Protein AF-A0A7T7MA42-F1 (afdb_monomer_lite)

pLDDT: mean 89.53, std 9.2, range [53.53, 98.19]

Structure (mmCIF, N/CA/C/O backbone):
data_AF-A0A7T7MA42-F1
#
_entry.id   AF-A0A7T7MA42-F1
#
loop_
_atom_site.group_PDB
_atom_site.id
_atom_site.type_symbol
_atom_site.label_atom_id
_atom_site.label_alt_id
_atom_site.label_comp_id
_atom_site.label_asym_id
_atom_site.label_entity_id
_atom_site.label_seq_id
_atom_site.pdbx_PDB_ins_code
_atom_site.Cartn_x
_atom_site.Cartn_y
_atom_site.Cartn_z
_atom_site.occupancy
_atom_site.B_iso_or_equiv
_atom_site.auth_seq_id
_atom_site.auth_comp_id
_atom_site.auth_asym_id
_atom_site.auth_atom_id
_atom_site.pdbx_PDB_model_num
ATOM 1 N N . MET A 1 1 ? -14.069 -9.048 -12.497 1.00 63.59 1 MET A N 1
ATOM 2 C CA . MET A 1 1 ? -14.170 -8.011 -11.447 1.00 63.59 1 MET A CA 1
ATOM 3 C C . MET A 1 1 ? -12.775 -7.766 -10.905 1.00 63.59 1 MET A C 1
ATOM 5 O O . MET A 1 1 ? -12.020 -8.727 -10.948 1.00 63.59 1 MET A O 1
ATOM 9 N N . PRO A 1 2 ? -12.400 -6.543 -10.500 1.00 81.12 2 PRO A N 1
ATOM 10 C CA . PRO A 1 2 ? -11.131 -6.284 -9.816 1.00 81.12 2 PRO A CA 1
ATOM 11 C C . PRO A 1 2 ? -11.114 -6.926 -8.419 1.00 81.12 2 PRO A C 1
ATOM 13 O O . PRO A 1 2 ? -12.171 -7.187 -7.841 1.00 81.12 2 PRO A O 1
ATOM 16 N N . ARG A 1 3 ? -9.915 -7.159 -7.882 1.00 91.56 3 ARG A N 1
ATOM 17 C CA . ARG A 1 3 ? -9.710 -7.470 -6.467 1.00 91.56 3 ARG A CA 1
ATOM 18 C C . ARG A 1 3 ? -9.988 -6.221 -5.649 1.00 91.56 3 ARG A C 1
ATOM 20 O O . ARG A 1 3 ? -9.559 -5.134 -6.031 1.00 91.56 3 ARG A O 1
ATOM 27 N N . VAL A 1 4 ? -10.668 -6.395 -4.523 1.00 94.19 4 VAL A N 1
ATOM 28 C CA . VAL A 1 4 ? -10.878 -5.329 -3.543 1.00 94.19 4 VAL A CA 1
ATOM 29 C C . VAL A 1 4 ? -9.982 -5.614 -2.350 1.00 94.19 4 VAL A C 1
ATOM 31 O O . VAL A 1 4 ? -10.173 -6.614 -1.656 1.00 94.19 4 VAL A O 1
ATOM 34 N N . ILE A 1 5 ? -9.010 -4.737 -2.125 1.00 96.81 5 ILE A N 1
ATOM 35 C CA . ILE A 1 5 ? -8.113 -4.781 -0.979 1.00 96.81 5 ILE A CA 1
ATOM 36 C C . ILE A 1 5 ? -8.505 -3.612 -0.089 1.00 96.81 5 ILE A C 1
ATOM 38 O O . ILE A 1 5 ? -8.402 -2.461 -0.493 1.00 96.81 5 ILE A O 1
ATOM 42 N N . THR A 1 6 ? -8.989 -3.887 1.116 1.00 97.38 6 THR A N 1
ATOM 43 C CA . THR A 1 6 ? -9.445 -2.831 2.023 1.00 97.38 6 THR A CA 1
ATOM 44 C C . THR A 1 6 ? -8.378 -2.532 3.059 1.00 97.38 6 THR A C 1
ATOM 46 O O . THR A 1 6 ? -8.046 -3.400 3.862 1.00 97.38 6 THR A O 1
ATOM 49 N N . ILE A 1 7 ? -7.856 -1.309 3.061 1.00 98.06 7 ILE A N 1
ATOM 50 C CA . ILE A 1 7 ? -7.061 -0.792 4.174 1.00 98.06 7 ILE A CA 1
ATOM 51 C C . ILE A 1 7 ? -8.014 -0.481 5.322 1.00 98.06 7 ILE A C 1
ATOM 53 O O . ILE A 1 7 ? -8.998 0.230 5.127 1.00 98.06 7 ILE A O 1
ATOM 57 N N . VAL A 1 8 ? -7.708 -0.999 6.507 1.00 97.81 8 VAL A N 1
ATOM 58 C CA . VAL A 1 8 ? -8.353 -0.630 7.766 1.00 97.81 8 VAL A CA 1
ATOM 59 C C . VAL A 1 8 ? -7.293 0.003 8.656 1.00 97.81 8 VAL A C 1
ATOM 61 O O . VAL A 1 8 ? -6.288 -0.639 8.969 1.00 97.81 8 VAL A O 1
ATOM 64 N N . SER A 1 9 ? -7.489 1.259 9.044 1.00 97.44 9 SER A N 1
ATOM 65 C CA . SER A 1 9 ? -6.483 2.046 9.764 1.00 97.44 9 SER A CA 1
ATOM 66 C C . SER A 1 9 ? -7.110 3.017 10.771 1.00 97.44 9 SER A C 1
ATOM 68 O O . SER A 1 9 ? -8.288 3.361 10.652 1.00 97.44 9 SER A O 1
ATOM 70 N N . PRO A 1 10 ? -6.341 3.479 11.773 1.00 96.25 10 PRO A N 1
ATOM 71 C CA . PRO A 1 10 ? -6.773 4.553 12.670 1.00 96.25 10 PRO A CA 1
ATOM 72 C C . PRO A 1 10 ? -6.771 5.941 12.008 1.00 96.25 10 PRO A C 1
ATOM 74 O O . PRO A 1 10 ? -7.365 6.864 12.553 1.00 96.25 10 PRO A O 1
ATOM 77 N N . ASP A 1 11 ? -6.099 6.101 10.864 1.00 94.00 11 ASP A N 1
ATOM 78 C CA . ASP A 1 11 ? -5.946 7.384 10.168 1.00 94.00 11 ASP A CA 1
ATOM 79 C C . ASP A 1 11 ? -6.051 7.220 8.645 1.00 94.00 11 ASP A C 1
ATOM 81 O O . ASP A 1 11 ? -5.942 6.107 8.121 1.00 94.00 11 ASP A O 1
ATOM 85 N N . VAL A 1 12 ? -6.284 8.324 7.937 1.00 93.12 12 VAL A N 1
ATOM 86 C CA . VAL A 1 12 ? -6.445 8.373 6.484 1.00 93.12 12 VAL A CA 1
ATOM 87 C C . VAL A 1 12 ? -5.107 8.106 5.789 1.00 93.12 12 VAL A C 1
ATOM 89 O O . VAL A 1 12 ? -4.156 8.862 5.988 1.00 93.12 12 VAL A O 1
ATOM 92 N N . PRO A 1 13 ? -5.020 7.082 4.919 1.00 93.19 13 PRO A N 1
ATOM 93 C CA . PRO A 1 13 ? -3.837 6.875 4.100 1.00 93.19 13 PRO A CA 1
ATOM 94 C C . PRO A 1 13 ? -3.559 8.061 3.177 1.00 93.19 13 PRO A C 1
ATOM 96 O O . PRO A 1 13 ? -4.392 8.429 2.347 1.00 93.19 13 PRO A O 1
ATOM 99 N N . GLU A 1 14 ? -2.374 8.653 3.306 1.00 91.69 14 GLU A N 1
ATOM 100 C CA . GLU A 1 14 ? -1.968 9.781 2.473 1.00 91.69 14 GLU A CA 1
ATOM 101 C C . GLU A 1 14 ? -1.596 9.323 1.060 1.00 91.69 14 GLU A C 1
ATOM 103 O O . GLU A 1 14 ? -0.913 8.313 0.875 1.00 91.69 14 GLU A O 1
ATOM 108 N N . VAL A 1 15 ? -1.942 10.130 0.051 1.00 90.88 15 VAL A N 1
ATOM 109 C CA . VAL A 1 15 ? -1.574 9.878 -1.355 1.00 90.88 15 VAL A CA 1
ATOM 110 C C . VAL A 1 15 ? -0.065 9.652 -1.503 1.00 90.88 15 VAL A C 1
ATOM 112 O O . VAL A 1 15 ? 0.357 8.723 -2.186 1.00 90.88 15 VAL A O 1
ATOM 115 N N . ASN A 1 16 ? 0.758 10.435 -0.799 1.00 90.56 16 ASN A N 1
ATOM 116 C CA . ASN A 1 16 ? 2.218 10.320 -0.848 1.00 90.56 16 ASN A CA 1
ATOM 117 C C . ASN A 1 16 ? 2.739 8.941 -0.417 1.00 90.56 16 ASN A C 1
ATOM 119 O O . ASN A 1 16 ? 3.782 8.517 -0.913 1.00 90.56 16 ASN A O 1
ATOM 123 N N . MET A 1 17 ? 2.027 8.222 0.458 1.00 94.25 17 MET A N 1
ATOM 124 C CA . MET A 1 17 ? 2.413 6.862 0.845 1.00 94.25 17 MET A CA 1
ATOM 125 C C . MET A 1 17 ? 2.231 5.890 -0.321 1.00 94.25 17 MET A C 1
ATOM 127 O O . MET A 1 17 ? 3.120 5.081 -0.583 1.00 94.25 17 MET A O 1
ATOM 131 N N . PHE A 1 18 ? 1.135 6.008 -1.077 1.00 94.44 18 PHE A N 1
ATOM 132 C CA . PHE A 1 18 ? 0.932 5.223 -2.297 1.00 94.44 18 PHE A CA 1
ATOM 133 C C . PHE A 1 18 ? 1.971 5.562 -3.366 1.00 94.44 18 PHE A C 1
ATOM 135 O O . PHE A 1 18 ? 2.503 4.662 -4.010 1.00 94.44 18 PHE A O 1
ATOM 142 N N . LEU A 1 19 ? 2.310 6.842 -3.535 1.00 92.44 19 LEU A N 1
ATOM 143 C CA . LEU A 1 19 ? 3.328 7.252 -4.504 1.00 92.44 19 LEU A CA 1
ATOM 144 C C . LEU A 1 19 ? 4.710 6.709 -4.134 1.00 92.44 19 LEU A C 1
ATOM 146 O O . LEU A 1 19 ? 5.351 6.080 -4.971 1.00 92.44 19 LEU A O 1
ATOM 150 N N . GLY A 1 20 ? 5.147 6.888 -2.885 1.00 91.50 20 GLY A N 1
ATOM 151 C CA . GLY A 1 20 ? 6.451 6.408 -2.422 1.00 91.50 20 GLY A CA 1
ATOM 152 C C . GLY A 1 20 ? 6.593 4.889 -2.531 1.00 91.50 20 GLY A C 1
ATOM 153 O O . GLY A 1 20 ? 7.581 4.395 -3.067 1.00 91.50 20 GLY A O 1
ATOM 154 N N . THR A 1 21 ? 5.571 4.141 -2.106 1.00 94.19 21 THR A N 1
ATOM 155 C CA . THR A 1 21 ? 5.555 2.669 -2.208 1.00 94.19 21 THR A CA 1
ATOM 156 C C . THR A 1 21 ? 5.501 2.158 -3.648 1.00 94.19 21 THR A C 1
ATOM 158 O O . THR A 1 21 ? 6.025 1.073 -3.924 1.00 94.19 21 THR A O 1
ATOM 161 N N . THR A 1 22 ? 4.905 2.932 -4.561 1.00 93.75 22 THR A N 1
ATOM 162 C CA . THR A 1 22 ? 4.862 2.619 -5.996 1.00 93.75 22 THR A CA 1
ATOM 163 C C . THR A 1 22 ? 6.199 2.895 -6.669 1.00 93.75 22 THR A C 1
ATOM 165 O O . THR A 1 22 ? 6.693 2.015 -7.368 1.00 93.75 22 THR A O 1
ATOM 168 N N . ILE A 1 23 ? 6.818 4.058 -6.425 1.00 91.19 23 ILE A N 1
ATOM 169 C CA . ILE A 1 23 ? 8.096 4.462 -7.044 1.00 91.19 23 ILE A CA 1
ATOM 170 C C . ILE A 1 23 ? 9.181 3.404 -6.829 1.00 91.19 23 ILE A C 1
ATOM 172 O O . ILE A 1 23 ? 9.925 3.101 -7.757 1.00 91.19 23 ILE A O 1
ATOM 176 N N . VAL A 1 24 ? 9.233 2.798 -5.639 1.00 90.50 24 VAL A N 1
ATOM 177 C CA . VAL A 1 24 ? 10.231 1.768 -5.308 1.00 90.50 24 VAL A CA 1
ATOM 178 C C . VAL A 1 24 ? 10.057 0.479 -6.129 1.00 90.50 24 VAL A C 1
ATOM 180 O O . VAL A 1 24 ? 10.998 -0.295 -6.247 1.00 90.50 24 VAL A O 1
ATOM 183 N N . ARG A 1 25 ? 8.884 0.232 -6.729 1.00 88.94 25 ARG A N 1
ATOM 184 C CA . ARG A 1 25 ? 8.581 -1.009 -7.473 1.00 88.94 25 ARG A CA 1
ATOM 185 C C . ARG A 1 25 ? 8.356 -0.821 -8.971 1.00 88.94 25 ARG A C 1
ATOM 187 O O . ARG A 1 25 ? 8.680 -1.710 -9.756 1.00 88.94 25 ARG A O 1
ATOM 194 N N . THR A 1 26 ? 7.765 0.306 -9.346 1.00 87.25 26 THR A N 1
ATOM 195 C CA . THR A 1 26 ? 7.483 0.714 -10.722 1.00 87.25 26 THR A CA 1
ATOM 196 C C . THR A 1 26 ? 7.833 2.196 -10.816 1.00 87.25 26 THR A C 1
ATOM 198 O O . THR A 1 26 ? 7.007 3.036 -10.468 1.00 87.25 26 THR A O 1
ATOM 201 N N . PRO A 1 27 ? 9.053 2.552 -11.252 1.00 80.25 27 PRO A N 1
ATOM 202 C CA . PRO A 1 27 ? 9.496 3.945 -11.280 1.00 80.25 27 PRO A CA 1
ATOM 203 C C . PRO A 1 27 ? 8.782 4.787 -12.349 1.00 80.25 27 PRO A C 1
ATOM 205 O O . PRO A 1 27 ? 8.802 6.014 -12.274 1.00 80.25 27 PRO A O 1
ATOM 208 N N . LYS A 1 28 ? 8.141 4.156 -13.344 1.00 84.69 28 LYS A N 1
ATOM 209 C CA . LYS A 1 28 ? 7.444 4.840 -14.441 1.00 84.69 28 LYS A CA 1
ATOM 210 C C . LYS A 1 28 ? 5.940 4.594 -14.385 1.00 84.69 28 LYS A C 1
ATOM 212 O O . LYS A 1 28 ? 5.434 3.572 -14.837 1.00 84.69 28 LYS A O 1
ATOM 217 N N . PHE A 1 29 ? 5.215 5.564 -13.849 1.00 89.75 29 PHE A N 1
ATOM 218 C CA . PHE A 1 29 ? 3.759 5.558 -13.824 1.00 89.75 29 PHE A CA 1
ATOM 219 C C . PHE A 1 29 ? 3.223 6.985 -13.895 1.00 89.75 29 PHE A C 1
ATOM 221 O O . PHE A 1 29 ? 3.914 7.953 -13.574 1.00 89.75 29 PHE A O 1
ATOM 228 N N . THR A 1 30 ? 1.955 7.100 -14.272 1.00 90.19 30 THR A N 1
ATOM 229 C CA . THR A 1 30 ? 1.200 8.346 -14.163 1.00 90.19 30 THR A CA 1
ATOM 230 C C . THR A 1 30 ? 0.141 8.236 -13.080 1.00 90.19 30 THR A C 1
ATOM 232 O O . THR A 1 30 ? -0.381 7.157 -12.790 1.00 90.19 30 THR A O 1
ATOM 235 N N . ILE A 1 31 ? -0.179 9.380 -12.484 1.00 89.56 31 ILE A N 1
ATOM 236 C CA . ILE A 1 31 ? -1.349 9.535 -11.628 1.00 89.56 31 ILE A CA 1
ATOM 237 C C . ILE A 1 31 ? -2.464 10.061 -12.522 1.00 89.56 31 ILE A C 1
ATOM 239 O O . ILE A 1 31 ? -2.309 11.105 -13.158 1.00 89.56 31 ILE A O 1
ATOM 243 N N . SER A 1 32 ? -3.577 9.343 -12.571 1.00 84.19 32 SER A N 1
ATOM 244 C CA . SER A 1 32 ? -4.772 9.771 -13.286 1.00 84.19 32 SER A CA 1
ATOM 245 C C . SER A 1 32 ? -5.860 10.144 -12.280 1.00 84.19 32 SER A C 1
ATOM 247 O O . SER A 1 32 ? -6.055 9.399 -11.313 1.00 84.19 32 SER A O 1
ATOM 249 N N . PRO A 1 33 ? -6.576 11.271 -12.455 1.00 75.69 33 PRO A N 1
ATOM 250 C CA . PRO A 1 33 ? -7.821 11.480 -11.733 1.00 75.69 33 PRO A CA 1
ATOM 251 C C . PRO A 1 33 ? -8.783 10.372 -12.148 1.00 75.69 33 PRO A C 1
ATOM 253 O O . PRO A 1 33 ? -8.927 10.078 -13.337 1.00 75.69 33 PRO A O 1
ATOM 256 N N . ALA A 1 34 ? -9.418 9.724 -11.183 1.00 65.81 34 ALA A N 1
ATOM 257 C CA . ALA A 1 34 ? -10.279 8.619 -11.534 1.00 65.81 34 ALA A CA 1
ATOM 258 C C . ALA A 1 34 ? -11.583 9.100 -12.178 1.00 65.81 34 ALA A C 1
ATOM 260 O O . ALA A 1 34 ? -12.136 10.143 -11.824 1.00 65.81 34 ALA A O 1
ATOM 261 N N . LEU A 1 35 ? -12.073 8.317 -13.139 1.00 55.31 35 LEU A N 1
ATOM 262 C CA . LEU A 1 35 ? -13.263 8.634 -13.934 1.00 55.31 35 LEU A CA 1
ATOM 263 C C . LEU A 1 35 ? -14.566 8.600 -13.117 1.00 55.31 35 LEU A C 1
ATOM 265 O O . LEU A 1 35 ? -15.578 9.127 -13.573 1.00 55.31 35 LEU A O 1
ATOM 269 N N . ASP A 1 36 ? -14.545 7.981 -11.937 1.00 58.12 36 ASP A N 1
ATOM 270 C CA . ASP A 1 36 ? -15.685 7.738 -11.048 1.00 58.12 36 ASP A CA 1
ATOM 271 C C . ASP A 1 36 ? -15.622 8.541 -9.734 1.00 58.12 36 ASP A C 1
ATOM 273 O O . ASP A 1 36 ? -16.285 8.181 -8.764 1.00 58.12 36 ASP A O 1
ATOM 277 N N . GLU A 1 37 ? -14.821 9.612 -9.687 1.00 53.53 37 GLU A N 1
ATOM 278 C CA . GLU A 1 37 ? -14.536 10.386 -8.466 1.00 53.53 37 GLU A CA 1
ATOM 279 C C . GLU A 1 37 ? -13.825 9.582 -7.356 1.00 53.53 37 GLU A C 1
ATOM 281 O O . GLU A 1 37 ? -13.815 9.996 -6.190 1.00 53.53 37 GLU A O 1
ATOM 286 N N . SER A 1 38 ? -13.171 8.456 -7.677 1.00 58.84 38 SER A N 1
ATOM 287 C CA . SER A 1 38 ? -12.145 7.917 -6.783 1.00 58.84 38 SER A CA 1
ATOM 288 C C . SER A 1 38 ? -10.947 8.880 -6.662 1.00 58.84 38 SER A C 1
ATOM 290 O O . SER A 1 38 ? -10.673 9.687 -7.551 1.00 58.84 38 SER A O 1
ATOM 292 N N . LEU A 1 39 ? -10.279 8.868 -5.503 1.00 75.50 39 LEU A N 1
ATOM 293 C CA . LEU A 1 39 ? -9.276 9.865 -5.109 1.00 75.50 39 LEU A CA 1
ATOM 294 C C . LEU A 1 39 ? -8.154 9.975 -6.158 1.00 75.50 39 LEU A C 1
ATOM 296 O O . LEU A 1 39 ? -7.753 11.083 -6.507 1.00 75.50 39 LEU A O 1
ATOM 300 N N . PHE A 1 40 ? -7.660 8.837 -6.664 1.00 88.50 40 PHE A N 1
ATOM 301 C CA . PHE A 1 40 ? -6.727 8.753 -7.794 1.00 88.50 40 PHE A CA 1
ATOM 302 C C . PHE A 1 40 ? -6.573 7.309 -8.302 1.00 88.50 40 PHE A C 1
ATOM 304 O O . PHE A 1 40 ? -6.824 6.343 -7.578 1.00 88.50 40 PHE A O 1
ATOM 311 N N . GLY A 1 41 ? -6.096 7.167 -9.539 1.00 90.69 41 GLY A N 1
ATOM 312 C CA . GLY A 1 41 ? -5.607 5.912 -10.106 1.00 90.69 41 GLY A CA 1
ATOM 313 C C . GLY A 1 41 ? -4.115 5.982 -10.433 1.00 90.69 41 GLY A C 1
ATOM 314 O O . GLY A 1 41 ? -3.618 7.017 -10.879 1.00 90.69 41 GLY A O 1
ATOM 315 N N . LEU A 1 42 ? -3.395 4.879 -10.234 1.00 91.19 42 LEU A N 1
ATOM 316 C CA . LEU A 1 42 ? -2.004 4.718 -10.658 1.00 91.19 42 LEU A CA 1
ATOM 317 C C . LEU A 1 42 ? -1.955 3.889 -11.936 1.00 91.19 42 LEU A C 1
ATOM 319 O O . LEU A 1 42 ? -2.399 2.738 -11.963 1.00 91.19 42 LEU A O 1
ATOM 323 N N . VAL A 1 43 ? -1.428 4.491 -12.999 1.00 89.88 43 VAL A N 1
ATOM 324 C CA . VAL A 1 43 ? -1.369 3.901 -14.336 1.00 89.88 43 VAL A CA 1
ATOM 325 C C . VAL A 1 43 ? 0.096 3.643 -14.706 1.00 89.88 43 VAL A C 1
ATOM 327 O O . VAL A 1 43 ? 0.814 4.598 -15.025 1.00 89.88 43 VAL A O 1
ATOM 330 N N . PRO A 1 44 ? 0.560 2.384 -14.654 1.00 88.75 44 PRO A N 1
ATOM 331 C CA . PRO A 1 44 ? 1.882 2.014 -15.152 1.00 88.75 44 PRO A CA 1
ATOM 332 C C . PRO A 1 44 ? 2.042 2.349 -16.639 1.00 88.75 44 PRO A C 1
ATOM 334 O O . PRO A 1 44 ? 1.117 2.145 -17.429 1.00 88.75 44 PRO A O 1
ATOM 337 N N . HIS A 1 45 ? 3.214 2.843 -17.041 1.00 88.06 45 HIS A N 1
ATOM 338 C CA . HIS A 1 45 ? 3.464 3.209 -18.443 1.00 88.06 45 HIS A CA 1
ATOM 339 C C . HIS A 1 45 ? 3.460 1.999 -19.380 1.00 88.06 45 HIS A C 1
ATOM 341 O O . HIS A 1 45 ? 3.066 2.118 -20.538 1.00 88.06 45 HIS A O 1
ATOM 347 N N . GLU A 1 46 ? 3.848 0.832 -18.874 1.00 80.94 46 GLU A N 1
ATOM 348 C CA . GLU A 1 46 ? 3.862 -0.430 -19.605 1.00 80.94 46 GLU A CA 1
ATOM 349 C C . GLU A 1 46 ? 2.457 -0.959 -19.941 1.00 80.94 46 GLU A C 1
ATOM 351 O O . GLU A 1 46 ? 2.305 -1.846 -20.783 1.00 80.94 46 GLU A O 1
ATOM 356 N N . ARG A 1 47 ? 1.425 -0.452 -19.255 1.00 81.12 47 ARG A N 1
ATOM 357 C CA . ARG A 1 47 ? 0.022 -0.881 -19.366 1.00 81.12 47 ARG A CA 1
ATOM 358 C C . ARG A 1 47 ? -0.898 0.340 -19.252 1.00 81.12 47 ARG A C 1
ATOM 360 O O . ARG A 1 47 ? -1.643 0.463 -18.275 1.00 81.12 47 ARG A O 1
ATOM 367 N N . PRO A 1 48 ? -0.855 1.263 -20.225 1.00 83.94 48 PRO A N 1
ATOM 368 C CA . PRO A 1 48 ? -1.536 2.545 -20.112 1.00 83.94 48 PRO A CA 1
ATOM 369 C C . PRO A 1 48 ? -3.058 2.436 -20.285 1.00 83.94 48 PRO A C 1
ATOM 371 O O . PRO A 1 48 ? -3.759 3.436 -20.148 1.00 83.94 48 PRO A O 1
ATOM 374 N N . GLU A 1 49 ? -3.595 1.254 -20.614 1.00 83.31 49 GLU A N 1
ATOM 375 C CA . GLU A 1 49 ? -5.010 1.100 -20.966 1.00 83.31 49 GLU A CA 1
ATOM 376 C C . GLU A 1 49 ? -5.955 1.261 -19.771 1.00 83.31 49 GLU A C 1
ATOM 378 O O . GLU A 1 49 ? -7.137 1.550 -19.964 1.00 83.31 49 GLU A O 1
ATOM 383 N N . ARG A 1 50 ? -5.470 1.029 -18.545 1.00 82.88 50 ARG A N 1
ATOM 384 C CA . ARG A 1 50 ? -6.259 1.154 -17.313 1.00 82.88 50 ARG A CA 1
ATOM 385 C C . ARG A 1 50 ? -5.369 1.309 -16.075 1.00 82.88 50 ARG A C 1
ATOM 387 O O . ARG A 1 50 ? -4.238 0.822 -16.091 1.00 82.88 50 ARG A O 1
ATOM 394 N N . PRO A 1 51 ? -5.887 1.873 -14.972 1.00 88.50 51 PRO A N 1
ATOM 395 C CA . PRO A 1 51 ? -5.174 1.876 -13.700 1.00 88.50 51 PRO A CA 1
ATOM 396 C C . PRO A 1 51 ? -4.853 0.460 -13.203 1.00 88.50 51 PRO A C 1
ATOM 398 O O . PRO A 1 51 ? -5.657 -0.469 -13.320 1.00 88.50 51 PRO A O 1
ATOM 401 N N . ALA A 1 52 ? -3.662 0.300 -12.631 1.00 92.00 52 ALA A N 1
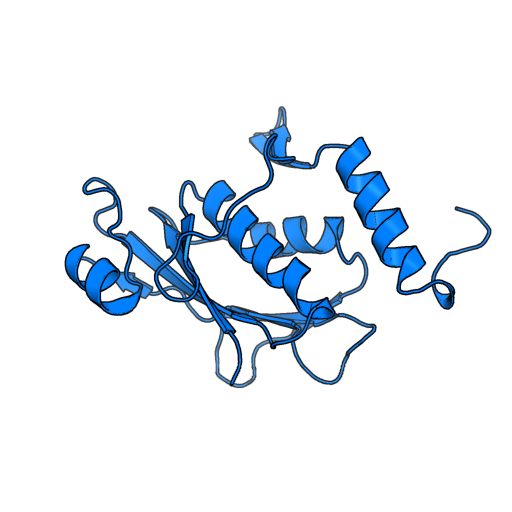ATOM 402 C CA . ALA A 1 52 ? -3.257 -0.909 -11.918 1.00 92.00 52 ALA A CA 1
ATOM 403 C C . ALA A 1 52 ? -3.643 -0.871 -10.433 1.00 92.00 52 ALA A C 1
ATOM 405 O O . ALA A 1 52 ? -3.729 -1.917 -9.790 1.00 92.00 52 ALA A O 1
ATOM 406 N N . LEU A 1 53 ? -3.911 0.327 -9.918 1.00 93.31 53 LEU A N 1
ATOM 407 C CA . LEU A 1 53 ? -4.481 0.565 -8.603 1.00 93.31 53 LEU A CA 1
ATOM 408 C C . LEU A 1 53 ? -5.413 1.775 -8.685 1.00 93.31 53 LEU A C 1
ATOM 410 O O . LEU A 1 53 ? -4.990 2.835 -9.136 1.00 93.31 53 LEU A O 1
ATOM 414 N N . GLU A 1 54 ? -6.650 1.626 -8.225 1.00 93.19 54 GLU A N 1
ATOM 415 C CA . GLU A 1 54 ? -7.592 2.732 -8.018 1.00 93.19 54 GLU A CA 1
ATOM 416 C C . GLU A 1 54 ? -7.873 2.866 -6.523 1.00 93.19 54 GLU A C 1
ATOM 418 O O . GLU A 1 54 ? -8.105 1.870 -5.830 1.00 93.19 54 GLU A O 1
ATOM 423 N N . VAL A 1 55 ? -7.825 4.097 -6.014 1.00 92.69 55 VAL A N 1
ATOM 424 C CA . VAL A 1 55 ? -8.009 4.403 -4.593 1.00 92.69 55 VAL A CA 1
ATOM 425 C C . VAL A 1 55 ? -9.152 5.408 -4.456 1.00 92.69 55 VAL A C 1
ATOM 427 O O . VAL A 1 55 ? -8.943 6.597 -4.669 1.00 92.69 55 VAL A O 1
ATOM 430 N N . PRO A 1 56 ? -10.373 4.972 -4.119 1.00 88.12 56 PRO A N 1
ATOM 431 C CA . PRO A 1 56 ? -11.504 5.826 -3.784 1.00 88.12 56 PRO A CA 1
ATOM 432 C C . PRO A 1 56 ? -11.316 6.605 -2.495 1.00 88.12 56 PRO A C 1
ATOM 434 O O . PRO A 1 56 ? -10.395 6.366 -1.713 1.00 88.12 56 PRO A O 1
ATOM 437 N N . HIS A 1 57 ? -12.244 7.533 -2.275 1.00 88.06 57 HIS A N 1
ATOM 438 C CA . HIS A 1 57 ? -12.328 8.277 -1.032 1.00 88.06 57 HIS A CA 1
ATOM 439 C C . HIS A 1 57 ? -12.452 7.319 0.168 1.00 88.06 57 HIS A C 1
ATOM 441 O O . HIS A 1 57 ? -13.325 6.444 0.167 1.00 88.06 57 HIS A O 1
ATOM 447 N N . PRO A 1 58 ? -11.608 7.485 1.199 1.00 92.19 58 PRO A N 1
ATOM 448 C CA . PRO A 1 58 ? -11.737 6.749 2.446 1.00 92.19 58 PRO A CA 1
ATOM 449 C C . PRO A 1 58 ? -13.087 7.009 3.113 1.00 92.19 58 PRO A C 1
ATOM 451 O O . PRO A 1 58 ? -13.626 8.117 3.061 1.00 92.19 58 PRO A O 1
ATOM 454 N N . MET A 1 59 ? -13.609 5.998 3.796 1.00 92.62 59 MET A N 1
ATOM 455 C CA . MET A 1 59 ? -14.837 6.087 4.574 1.00 92.62 59 MET A CA 1
ATOM 456 C C . MET A 1 59 ? -14.540 5.975 6.069 1.00 92.62 59 MET A C 1
ATOM 458 O O . MET A 1 59 ? -13.718 5.168 6.500 1.00 92.62 59 MET A O 1
ATOM 462 N N . ILE A 1 60 ? -15.238 6.783 6.864 1.00 95.31 60 ILE A N 1
ATOM 463 C CA . ILE A 1 60 ? -15.170 6.739 8.325 1.00 95.31 60 ILE A CA 1
ATOM 464 C C . ILE A 1 60 ? -16.222 5.748 8.819 1.00 95.31 60 ILE A C 1
ATOM 466 O O . ILE A 1 60 ? -17.402 5.874 8.487 1.00 95.31 60 ILE A O 1
ATOM 470 N N . VAL A 1 61 ? -15.812 4.790 9.645 1.00 94.62 61 VAL A N 1
ATOM 471 C CA . VAL A 1 61 ? -16.702 3.799 10.253 1.00 94.62 61 VAL A CA 1
ATOM 472 C C . VAL A 1 61 ? -16.603 3.902 11.771 1.00 94.62 61 VAL A C 1
ATOM 474 O O . VAL A 1 61 ? -15.536 3.766 12.360 1.00 94.62 61 VAL A O 1
ATOM 477 N N . ILE A 1 62 ? -17.735 4.183 12.418 1.00 93.06 62 ILE A N 1
ATOM 478 C CA . ILE A 1 62 ? -17.796 4.367 13.877 1.00 93.06 62 ILE A CA 1
ATOM 479 C C . ILE A 1 62 ? -17.833 3.019 14.610 1.00 93.06 62 ILE A C 1
ATOM 481 O O . ILE A 1 62 ? -17.262 2.880 15.687 1.00 93.06 62 ILE A O 1
ATOM 485 N N . ASP A 1 63 ? -18.516 2.024 14.042 1.00 92.00 63 ASP A N 1
ATOM 486 C CA . ASP A 1 63 ? -18.697 0.712 14.663 1.00 92.00 63 ASP A CA 1
ATOM 487 C C . ASP A 1 63 ? -17.762 -0.327 14.035 1.00 92.00 63 ASP A C 1
ATOM 489 O O . ASP A 1 63 ? -17.980 -0.779 12.910 1.00 92.00 63 ASP A O 1
ATOM 493 N N . GLY A 1 64 ? -16.747 -0.764 14.785 1.00 88.56 64 GLY A N 1
ATOM 494 C CA . GLY A 1 64 ? -15.802 -1.792 14.335 1.00 88.56 64 GLY A CA 1
ATOM 495 C C . GLY A 1 64 ? -16.447 -3.139 13.972 1.00 88.56 64 GLY A C 1
ATOM 496 O O . GLY A 1 64 ? -15.846 -3.924 13.241 1.00 88.56 64 GLY A O 1
ATOM 497 N N . ARG A 1 65 ? -17.678 -3.419 14.424 1.00 92.56 65 ARG A N 1
ATOM 498 C CA . ARG A 1 65 ? -18.432 -4.620 14.013 1.00 92.56 65 ARG A CA 1
ATOM 499 C C . ARG A 1 65 ? -18.909 -4.532 12.567 1.00 92.56 65 ARG A C 1
ATOM 501 O O . ARG A 1 65 ? -18.988 -5.555 11.894 1.00 92.56 65 ARG A O 1
ATOM 508 N N . GLU A 1 66 ? -19.198 -3.327 12.078 1.00 93.50 66 GLU A N 1
ATOM 509 C CA . GLU A 1 66 ? -19.546 -3.121 10.670 1.00 93.50 66 GLU A CA 1
ATOM 510 C C . GLU A 1 66 ? -18.331 -3.344 9.771 1.00 93.50 66 GLU A C 1
ATOM 512 O O . GLU A 1 66 ? -18.470 -3.936 8.703 1.00 93.50 66 GLU A O 1
ATOM 517 N N . VAL A 1 67 ? -17.133 -2.975 10.237 1.00 93.50 67 VAL A N 1
ATOM 518 C CA . VAL A 1 67 ? -15.881 -3.323 9.551 1.00 93.50 67 VAL A CA 1
ATOM 519 C C . VAL A 1 67 ? -15.744 -4.836 9.448 1.00 93.50 67 VAL A C 1
ATOM 521 O O . VAL A 1 67 ? -15.640 -5.351 8.341 1.00 93.50 67 VAL A O 1
ATOM 524 N N . GLU A 1 68 ? -15.829 -5.562 10.567 1.00 95.38 68 GLU A N 1
ATOM 525 C CA . GLU A 1 68 ? -15.736 -7.029 10.581 1.00 95.38 68 GLU A CA 1
ATOM 526 C C . GLU A 1 68 ? -16.781 -7.681 9.666 1.00 95.38 68 GLU A C 1
ATOM 528 O O . GLU A 1 68 ? -16.459 -8.597 8.913 1.00 95.38 68 GLU A O 1
ATOM 533 N N . ARG A 1 69 ? -18.018 -7.172 9.660 1.00 94.38 69 ARG A N 1
ATOM 534 C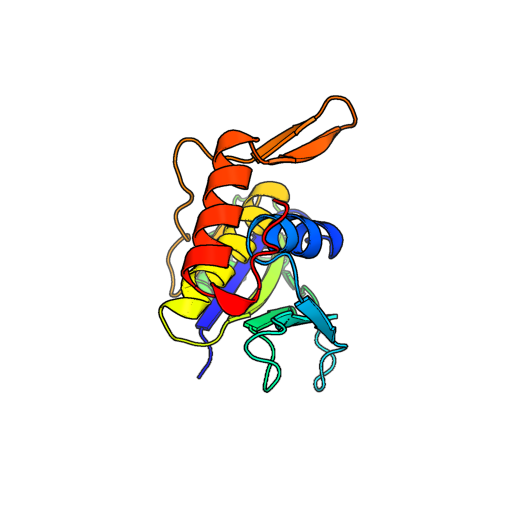 CA . ARG A 1 69 ? -19.093 -7.661 8.788 1.00 94.38 69 ARG A CA 1
ATOM 535 C C . ARG A 1 69 ? -18.785 -7.470 7.300 1.00 94.38 69 ARG A C 1
ATOM 537 O O . ARG A 1 69 ? -19.180 -8.310 6.494 1.00 94.38 69 ARG A O 1
ATOM 544 N N . VAL A 1 70 ? -18.139 -6.364 6.930 1.00 92.81 70 VAL A N 1
ATOM 545 C CA . VAL A 1 70 ? -17.849 -6.010 5.531 1.00 92.81 70 VAL A CA 1
ATOM 546 C C . VAL A 1 70 ? -16.554 -6.652 5.039 1.00 92.81 70 VAL A C 1
ATOM 548 O O . VAL A 1 70 ? -16.535 -7.206 3.943 1.00 92.81 70 VAL A O 1
ATOM 551 N N . VAL A 1 71 ? -15.478 -6.586 5.828 1.00 94.00 71 VAL A N 1
ATOM 552 C CA . VAL A 1 71 ? -14.138 -7.026 5.404 1.00 94.00 71 VAL A CA 1
ATOM 553 C C . VAL A 1 71 ? -13.736 -8.383 5.968 1.00 94.00 71 VAL A C 1
ATOM 555 O O . VAL A 1 71 ? -12.764 -8.948 5.490 1.00 94.00 71 VAL A O 1
ATOM 558 N N . GLY A 1 72 ? -14.452 -8.923 6.958 1.00 95.19 72 GLY A N 1
ATOM 559 C CA . GLY A 1 72 ? -14.165 -10.220 7.586 1.00 95.19 72 GLY A CA 1
ATOM 560 C C . GLY A 1 72 ? -13.083 -10.196 8.671 1.00 95.19 72 GLY A C 1
ATOM 561 O O . GLY A 1 72 ? -12.744 -11.248 9.206 1.00 95.19 72 GLY A O 1
ATOM 562 N N . VAL A 1 73 ? -12.537 -9.021 9.002 1.00 95.12 73 VAL A N 1
ATOM 563 C CA . VAL A 1 73 ? -11.494 -8.843 10.024 1.00 95.12 73 VAL A CA 1
ATOM 564 C C . VAL A 1 73 ? -11.898 -7.717 10.965 1.00 95.12 73 VAL A C 1
ATOM 566 O O . VAL A 1 73 ? -12.264 -6.628 10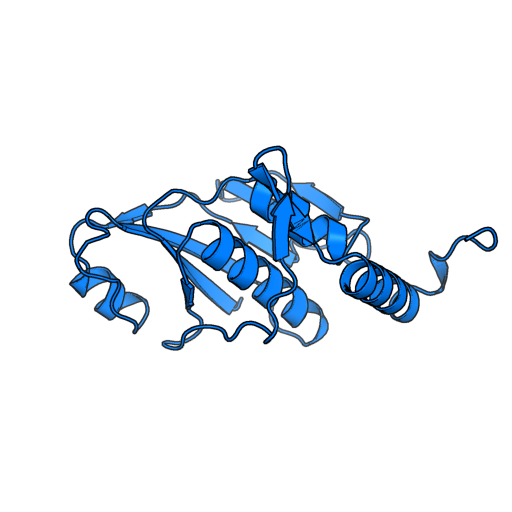.524 1.00 95.12 73 VAL A O 1
ATOM 569 N N . ARG A 1 74 ? -11.822 -7.977 12.271 1.00 94.62 74 ARG A N 1
ATOM 570 C CA . ARG A 1 74 ? -12.167 -6.996 13.298 1.00 94.62 74 ARG A CA 1
ATOM 571 C C . ARG A 1 74 ? -10.999 -6.039 13.568 1.00 94.62 74 ARG A C 1
ATOM 573 O O . ARG A 1 74 ? -9.917 -6.520 13.909 1.00 94.62 74 ARG A O 1
ATOM 580 N N . PRO A 1 75 ? -11.194 -4.711 13.469 1.00 95.06 75 PRO A N 1
ATOM 581 C CA . PRO A 1 75 ? -10.176 -3.751 13.876 1.00 95.06 75 PRO A CA 1
ATOM 582 C C . PRO A 1 75 ? -9.990 -3.741 15.403 1.00 95.06 75 PRO A C 1
ATOM 584 O O . PRO A 1 75 ? -10.921 -4.091 16.142 1.00 95.06 75 PRO A O 1
ATOM 587 N N . PRO A 1 76 ? -8.816 -3.301 15.891 1.00 95.38 76 PRO A N 1
ATOM 588 C CA . PRO A 1 76 ? -8.605 -2.975 17.295 1.00 95.38 76 PRO A CA 1
ATOM 589 C C . PRO A 1 76 ? -9.673 -2.015 17.829 1.00 95.38 76 PRO A C 1
ATOM 591 O O . PRO A 1 76 ? -10.145 -1.120 17.127 1.00 95.38 76 PRO A O 1
ATOM 594 N N . ALA A 1 77 ? -10.074 -2.217 19.084 1.00 93.25 77 ALA A N 1
ATOM 595 C CA . ALA A 1 77 ? -11.184 -1.481 19.688 1.00 93.25 77 ALA A CA 1
ATOM 596 C C . ALA A 1 77 ? -10.861 0.006 19.920 1.00 93.25 77 ALA A C 1
ATOM 598 O O . ALA A 1 77 ? -11.769 0.822 20.039 1.00 93.25 77 ALA A O 1
ATOM 599 N N . GLU A 1 78 ? -9.578 0.349 19.989 1.00 94.56 78 GLU A N 1
ATOM 600 C CA . GLU A 1 78 ? -9.063 1.702 20.170 1.00 94.56 78 GLU A CA 1
ATOM 601 C C . GLU A 1 78 ? -9.106 2.558 18.894 1.00 94.56 78 GLU A C 1
ATOM 603 O O . GLU A 1 78 ? -9.014 3.779 18.987 1.00 94.56 78 GLU A O 1
ATOM 608 N N . TRP A 1 79 ? -9.283 1.961 17.710 1.00 94.06 79 TRP A N 1
ATOM 609 C CA . TRP A 1 79 ? -9.369 2.688 16.436 1.00 94.06 79 TRP A CA 1
ATOM 610 C C . TRP A 1 79 ? -10.782 3.215 16.182 1.00 94.06 79 TRP A C 1
ATOM 612 O O . TRP A 1 79 ? -11.326 2.996 15.111 1.00 94.06 79 TRP A O 1
ATOM 622 N N . VAL A 1 80 ? -11.431 3.847 17.161 1.00 91.12 80 VAL A N 1
ATOM 623 C CA . VAL A 1 80 ? -12.790 4.386 16.987 1.00 91.12 80 VAL A CA 1
ATOM 624 C C . VAL A 1 80 ? -12.740 5.919 16.921 1.00 91.12 80 VAL A C 1
ATOM 626 O O . VAL A 1 80 ? -12.404 6.546 17.928 1.00 91.12 80 VAL A O 1
ATOM 629 N N . PRO A 1 81 ? -13.121 6.543 15.787 1.00 90.81 81 PRO A N 1
ATOM 630 C CA . PRO A 1 81 ? -13.566 5.910 14.541 1.00 90.81 81 PRO A CA 1
ATOM 631 C C . PRO A 1 81 ? -12.407 5.302 13.737 1.00 90.81 81 PRO A C 1
ATOM 633 O O . PRO A 1 81 ? -11.281 5.787 13.817 1.00 90.81 81 PRO A O 1
ATOM 636 N N . CYS A 1 82 ? -12.693 4.274 12.934 1.00 94.81 82 CYS A N 1
ATOM 637 C CA . CYS A 1 82 ? -11.706 3.676 12.033 1.00 94.81 82 CYS A CA 1
ATOM 638 C C . CYS A 1 82 ? -11.926 4.167 10.607 1.00 94.81 82 CYS A C 1
ATOM 640 O O . CYS A 1 82 ? -13.053 4.460 10.195 1.00 94.81 82 CYS A O 1
ATOM 642 N N . ILE A 1 83 ? -10.850 4.193 9.836 1.00 96.19 83 ILE A N 1
ATOM 643 C CA . ILE A 1 83 ? -10.862 4.519 8.419 1.00 96.19 83 ILE A CA 1
ATOM 644 C C . ILE A 1 83 ? -10.830 3.226 7.612 1.00 96.19 83 ILE A C 1
ATOM 646 O O . ILE A 1 83 ? -10.041 2.322 7.890 1.00 96.19 83 ILE A O 1
ATOM 650 N N . MET A 1 84 ? -11.696 3.145 6.606 1.00 96.19 84 MET A N 1
ATOM 651 C CA . MET A 1 84 ? -11.679 2.102 5.590 1.00 96.19 84 MET A CA 1
ATOM 652 C C . MET A 1 84 ? -11.387 2.721 4.223 1.00 96.19 84 MET A C 1
ATOM 654 O O . MET A 1 84 ? -12.093 3.629 3.791 1.00 96.19 84 MET A O 1
ATOM 658 N N . THR A 1 85 ? -10.394 2.199 3.511 1.00 95.56 85 THR A N 1
ATOM 659 C CA . THR A 1 85 ? -10.068 2.626 2.141 1.00 95.56 85 THR A CA 1
ATOM 660 C C . THR A 1 85 ? -10.077 1.409 1.228 1.00 95.56 85 THR A C 1
ATOM 662 O O . THR A 1 85 ? -9.267 0.501 1.401 1.00 95.56 85 THR A O 1
ATOM 665 N N . GLN A 1 86 ? -11.010 1.357 0.276 1.00 94.44 86 GLN A N 1
ATOM 666 C CA . GLN A 1 86 ? -11.171 0.218 -0.634 1.00 94.44 86 GLN A CA 1
ATOM 667 C C . GLN A 1 86 ? -10.324 0.388 -1.892 1.00 94.44 86 GLN A C 1
ATOM 669 O O . GLN A 1 86 ? -10.728 1.066 -2.819 1.00 94.44 86 GLN A O 1
ATOM 674 N N . CYS A 1 87 ? -9.173 -0.256 -1.963 1.00 94.88 87 CYS A N 1
ATOM 675 C CA . CYS A 1 87 ? -8.311 -0.229 -3.134 1.00 94.88 87 CYS A CA 1
ATOM 676 C C . CYS A 1 87 ? -8.747 -1.274 -4.171 1.00 94.88 87 CYS A C 1
ATOM 678 O O . CYS A 1 87 ? -8.882 -2.458 -3.845 1.00 94.88 87 CYS A O 1
ATOM 680 N N . PHE A 1 88 ? -8.915 -0.860 -5.426 1.00 94.00 88 PHE A N 1
ATOM 681 C CA . PHE A 1 88 ? -9.226 -1.763 -6.533 1.00 94.00 88 PHE A CA 1
ATOM 682 C C . PHE A 1 88 ? -7.964 -2.096 -7.319 1.00 94.00 88 PHE A C 1
ATOM 684 O O . PHE A 1 88 ? -7.284 -1.211 -7.833 1.00 94.00 88 PHE A O 1
ATOM 691 N N . VAL A 1 89 ? -7.657 -3.388 -7.427 1.00 93.75 89 VAL A N 1
ATOM 692 C CA . VAL A 1 89 ? -6.479 -3.891 -8.143 1.00 93.75 89 VAL A CA 1
ATOM 693 C C . VAL A 1 89 ? -6.932 -4.936 -9.161 1.00 93.75 89 VAL A C 1
ATOM 695 O O . VAL A 1 89 ? -7.633 -5.884 -8.795 1.00 93.75 89 VAL A O 1
ATOM 698 N N . PRO A 1 90 ? -6.561 -4.839 -10.448 1.00 90.94 90 PRO A N 1
ATOM 699 C CA . PRO A 1 90 ? -6.899 -5.874 -11.416 1.00 90.94 90 PRO A CA 1
ATOM 700 C C . PRO A 1 90 ? -6.353 -7.261 -11.024 1.00 90.94 90 PRO A C 1
ATOM 702 O O . PRO A 1 90 ? -5.379 -7.403 -10.283 1.00 90.94 90 PRO A O 1
ATOM 705 N N . HIS A 1 91 ? -6.988 -8.322 -11.527 1.00 88.12 91 HIS A N 1
ATOM 706 C CA . HIS A 1 91 ? -6.466 -9.682 -11.361 1.00 88.12 91 HIS A CA 1
ATOM 707 C C . HIS A 1 91 ? -5.309 -9.962 -12.321 1.00 88.12 91 HIS A C 1
ATOM 709 O O . HIS A 1 91 ? -5.316 -9.505 -13.467 1.00 88.12 91 HIS A O 1
ATOM 715 N N . GLY A 1 92 ? -4.379 -10.799 -11.864 1.00 83.06 92 GLY A N 1
ATOM 716 C CA . GLY A 1 92 ? -3.255 -11.323 -12.635 1.00 83.06 92 GLY A CA 1
ATOM 717 C C . GLY A 1 92 ? -1.945 -11.170 -11.870 1.00 83.06 92 GLY A C 1
ATOM 718 O O . GLY A 1 92 ? -1.804 -10.231 -11.093 1.00 83.06 92 GLY A O 1
ATOM 719 N N . GLU A 1 93 ? -0.990 -12.062 -12.130 1.00 80.75 93 GLU A N 1
ATOM 720 C CA . GLU A 1 93 ? 0.302 -12.122 -11.419 1.00 80.75 93 GLU A CA 1
ATOM 721 C C . GLU A 1 93 ? 1.069 -10.792 -11.479 1.00 80.75 93 GLU A C 1
ATOM 723 O O . GLU A 1 93 ? 1.653 -10.341 -10.499 1.00 80.75 93 GLU A O 1
ATOM 728 N N . LEU A 1 94 ? 0.985 -10.088 -12.611 1.00 79.19 94 LEU A N 1
ATOM 729 C CA . LEU A 1 94 ? 1.604 -8.769 -12.786 1.00 79.19 94 LEU A CA 1
ATOM 730 C C . LEU A 1 94 ? 1.028 -7.697 -11.848 1.00 79.19 94 LEU A C 1
ATOM 732 O O . LEU A 1 94 ? 1.689 -6.697 -11.577 1.00 79.19 94 LEU A O 1
ATOM 736 N N . TYR A 1 95 ? -0.191 -7.899 -11.347 1.00 86.88 95 TYR A N 1
ATOM 737 C CA . TYR A 1 95 ? -0.860 -6.973 -10.443 1.00 86.88 95 TYR A CA 1
ATOM 738 C C . TYR A 1 95 ? -0.645 -7.316 -8.960 1.00 86.88 95 TYR A C 1
ATOM 740 O O . TYR A 1 95 ? -1.052 -6.547 -8.094 1.00 86.88 95 TYR A O 1
ATOM 748 N N . ASP A 1 96 ? 0.005 -8.438 -8.635 1.00 89.31 96 ASP A N 1
ATOM 749 C CA . ASP A 1 96 ? 0.224 -8.861 -7.242 1.00 89.31 96 ASP A CA 1
ATOM 750 C C . ASP A 1 96 ? 1.129 -7.893 -6.477 1.00 89.31 96 ASP A C 1
ATOM 752 O O . ASP A 1 96 ? 0.919 -7.640 -5.291 1.00 89.31 96 ASP A O 1
ATOM 756 N N . MET A 1 97 ? 2.072 -7.246 -7.167 1.00 91.00 97 MET A N 1
ATOM 757 C CA . MET A 1 97 ? 2.874 -6.180 -6.563 1.00 91.00 97 MET A CA 1
ATOM 758 C C . MET A 1 97 ? 2.032 -4.973 -6.116 1.00 91.00 97 MET A C 1
ATOM 760 O O . MET A 1 97 ? 2.394 -4.302 -5.154 1.00 91.00 97 MET A O 1
ATOM 764 N N . TRP A 1 98 ? 0.892 -4.712 -6.762 1.00 93.38 98 TRP A N 1
ATOM 765 C CA . TRP A 1 98 ? -0.002 -3.611 -6.393 1.00 93.38 98 TRP A CA 1
ATOM 766 C C . TRP A 1 98 ? -0.814 -3.941 -5.140 1.00 93.38 98 TRP A C 1
ATOM 768 O O . TRP A 1 98 ? -1.096 -3.052 -4.343 1.00 93.38 98 TRP A O 1
ATOM 778 N N . VAL A 1 99 ? -1.094 -5.225 -4.891 1.00 95.06 99 VAL A N 1
ATOM 779 C CA . VAL A 1 99 ? -1.618 -5.687 -3.594 1.00 95.06 99 VAL A CA 1
ATOM 780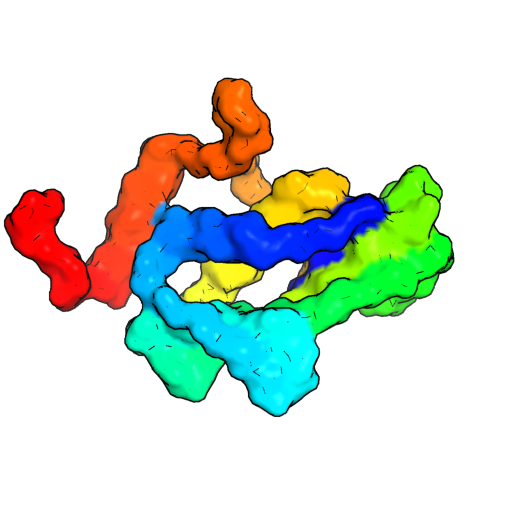 C C . VAL A 1 99 ? -0.604 -5.412 -2.479 1.00 95.06 99 VAL A C 1
ATOM 782 O O . VAL A 1 99 ? -0.980 -4.936 -1.410 1.00 95.06 99 VAL A O 1
ATOM 785 N N . GLN A 1 100 ? 0.687 -5.644 -2.740 1.00 94.12 100 GLN A N 1
ATOM 786 C CA . GLN A 1 100 ? 1.762 -5.363 -1.779 1.00 94.12 100 GLN A CA 1
ATOM 787 C C . GLN A 1 100 ? 1.948 -3.862 -1.517 1.00 94.12 100 GLN A C 1
ATOM 789 O O . GLN A 1 100 ? 2.175 -3.476 -0.375 1.00 94.12 100 GLN A O 1
ATOM 794 N N . ILE A 1 101 ? 1.770 -3.007 -2.532 1.00 95.62 101 ILE A N 1
ATOM 795 C CA . ILE A 1 101 ? 1.717 -1.543 -2.359 1.00 95.62 101 ILE A CA 1
ATOM 796 C C . ILE A 1 101 ? 0.622 -1.164 -1.351 1.00 95.62 101 ILE A C 1
ATOM 798 O O . ILE A 1 101 ? 0.885 -0.438 -0.396 1.00 95.62 101 ILE A O 1
ATOM 802 N N . VAL A 1 102 ? -0.591 -1.704 -1.507 1.00 97.06 102 VAL A N 1
ATOM 803 C CA . VAL A 1 102 ? -1.709 -1.428 -0.588 1.00 97.06 102 VAL A CA 1
ATOM 804 C C . VAL A 1 102 ? -1.415 -1.937 0.829 1.00 97.06 102 VAL A C 1
ATOM 806 O O . VAL A 1 102 ? -1.721 -1.251 1.805 1.00 97.06 102 VAL A O 1
ATOM 809 N N . ALA A 1 103 ? -0.801 -3.115 0.958 1.00 97.31 103 ALA A N 1
ATOM 810 C CA . ALA A 1 103 ? -0.421 -3.681 2.251 1.00 97.31 103 ALA A CA 1
ATOM 811 C C . ALA A 1 103 ? 0.645 -2.845 2.976 1.00 97.31 103 ALA A C 1
ATOM 813 O O . ALA A 1 103 ? 0.514 -2.600 4.178 1.00 97.31 103 ALA A O 1
ATOM 814 N N . ASP A 1 104 ? 1.656 -2.359 2.252 1.00 97.44 104 ASP A N 1
ATOM 815 C CA . ASP A 1 104 ? 2.669 -1.460 2.805 1.00 97.44 104 ASP A CA 1
ATOM 816 C C . ASP A 1 104 ? 2.039 -0.162 3.294 1.00 97.44 104 ASP A C 1
ATOM 818 O O . ASP A 1 104 ? 2.266 0.230 4.436 1.00 97.44 104 ASP A O 1
ATOM 822 N N . VAL A 1 105 ? 1.206 0.476 2.465 1.00 97.44 105 VAL A N 1
ATOM 823 C CA . VAL A 1 105 ? 0.515 1.716 2.840 1.00 97.44 105 VAL A CA 1
ATOM 824 C C . VAL A 1 105 ? -0.346 1.501 4.083 1.00 97.44 105 VAL A C 1
ATOM 826 O O . VAL A 1 105 ? -0.308 2.310 5.009 1.00 97.44 105 VAL A O 1
ATOM 829 N N . ALA A 1 106 ? -1.069 0.381 4.159 1.00 97.75 106 ALA A N 1
ATOM 830 C CA . ALA A 1 106 ? -1.843 0.051 5.345 1.00 97.75 106 ALA A CA 1
ATOM 831 C C . ALA A 1 106 ? -0.960 -0.002 6.597 1.00 97.75 106 ALA A C 1
ATOM 833 O O . ALA A 1 106 ? -1.276 0.636 7.601 1.00 97.75 106 ALA A O 1
ATOM 834 N N . ARG A 1 107 ? 0.178 -0.700 6.530 1.00 97.12 107 ARG A N 1
ATOM 835 C CA . ARG A 1 107 ? 1.118 -0.809 7.651 1.00 97.12 107 ARG A CA 1
ATOM 836 C C . ARG A 1 107 ? 1.760 0.529 8.010 1.00 97.12 107 ARG A C 1
ATOM 838 O O . ARG A 1 107 ? 1.905 0.825 9.196 1.00 97.12 107 ARG A O 1
ATOM 845 N N . MET A 1 108 ? 2.085 1.350 7.014 1.00 96.50 108 MET A N 1
ATOM 846 C CA . MET A 1 108 ? 2.616 2.706 7.178 1.00 96.50 108 MET A CA 1
ATOM 847 C C . MET A 1 108 ? 1.670 3.636 7.949 1.00 96.50 108 MET A C 1
ATOM 849 O O . MET A 1 108 ? 2.140 4.523 8.667 1.00 96.50 108 MET A O 1
ATOM 853 N N . CYS A 1 109 ? 0.360 3.399 7.839 1.00 94.38 109 CYS A N 1
ATOM 854 C CA . CYS A 1 109 ? -0.709 4.080 8.576 1.00 94.38 109 CYS A CA 1
ATOM 855 C C . CYS A 1 109 ? -1.068 3.402 9.908 1.00 94.38 109 CYS A C 1
ATOM 857 O O . CYS A 1 109 ? -2.137 3.662 10.456 1.00 94.38 109 CYS A O 1
ATOM 859 N N . ASN A 1 110 ? -0.217 2.506 10.422 1.00 95.19 110 ASN A N 1
ATOM 860 C CA . ASN A 1 110 ? -0.499 1.660 11.589 1.00 95.19 110 ASN A CA 1
ATOM 861 C C . ASN A 1 110 ? -1.749 0.773 11.435 1.00 95.19 110 ASN A C 1
ATOM 863 O O . ASN A 1 110 ? -2.287 0.302 12.430 1.00 95.19 110 ASN A O 1
ATOM 867 N N . GLY A 1 111 ? -2.203 0.547 10.204 1.00 97.12 111 GLY A N 1
ATOM 868 C CA . GLY A 1 111 ? -3.341 -0.285 9.843 1.00 97.12 111 GLY A CA 1
ATOM 869 C C . GLY A 1 111 ? -2.945 -1.670 9.331 1.00 97.12 111 GLY A C 1
ATOM 870 O O . GLY A 1 111 ? -1.813 -2.136 9.497 1.00 97.12 111 GLY A O 1
ATOM 871 N N . PHE A 1 112 ? -3.898 -2.321 8.669 1.00 97.81 112 PHE A N 1
ATOM 872 C CA . PHE A 1 112 ? -3.695 -3.562 7.925 1.00 97.81 112 PHE A CA 1
ATOM 873 C C . PHE A 1 112 ? -4.556 -3.585 6.657 1.00 97.81 112 PHE A C 1
ATOM 875 O O . PHE A 1 112 ? -5.629 -2.985 6.604 1.00 97.81 112 PHE A O 1
ATOM 882 N N . ALA A 1 113 ? -4.073 -4.272 5.623 1.00 98.19 113 ALA A N 1
ATOM 883 C CA . ALA A 1 113 ? -4.826 -4.504 4.397 1.00 98.19 113 ALA A CA 1
ATOM 884 C C . ALA A 1 113 ? -5.550 -5.849 4.478 1.00 98.19 113 ALA A C 1
ATOM 886 O O . ALA A 1 113 ? -4.983 -6.832 4.952 1.00 98.19 113 ALA A O 1
ATOM 887 N N . VAL A 1 114 ? -6.790 -5.899 4.001 1.00 97.75 114 VAL A N 1
ATOM 888 C CA . VAL A 1 114 ? -7.625 -7.101 3.982 1.00 97.75 114 VAL A CA 1
ATOM 889 C C . VAL A 1 114 ? -8.038 -7.420 2.556 1.00 97.75 114 VAL A C 1
ATOM 891 O O . VAL A 1 114 ? -8.622 -6.584 1.872 1.00 97.75 114 VAL A O 1
ATOM 894 N N . GLU A 1 115 ? -7.795 -8.652 2.132 1.00 96.62 115 GLU A N 1
ATOM 895 C CA . GLU A 1 115 ? -8.290 -9.208 0.879 1.00 96.62 115 GLU A CA 1
ATOM 896 C C . GLU A 1 115 ? -9.106 -10.466 1.194 1.00 96.62 115 GLU A C 1
ATOM 898 O O . GLU A 1 115 ? -8.639 -11.370 1.889 1.00 96.62 115 GLU A O 1
ATOM 903 N N . ALA A 1 116 ? -10.347 -10.523 0.703 1.00 93.88 116 ALA A N 1
ATOM 904 C CA . ALA A 1 116 ? -11.223 -11.694 0.832 1.00 93.88 116 ALA A CA 1
ATOM 905 C C . ALA A 1 116 ? -11.319 -12.271 2.267 1.00 93.88 116 ALA A C 1
ATOM 907 O O . ALA A 1 116 ? -11.230 -13.485 2.470 1.00 93.88 116 ALA A O 1
ATOM 908 N N . GLY A 1 117 ? -11.492 -11.410 3.279 1.00 95.94 117 GLY A N 1
ATOM 909 C CA . GLY A 1 117 ? -11.627 -11.849 4.674 1.00 95.94 117 GLY A CA 1
ATOM 910 C C . GLY A 1 117 ? -10.312 -12.114 5.403 1.00 95.94 117 GLY A C 1
ATOM 911 O O . GLY A 1 117 ? -10.338 -12.578 6.540 1.00 95.94 117 GLY A O 1
ATOM 912 N N . ARG A 1 118 ? -9.161 -11.883 4.764 1.00 96.69 118 ARG A N 1
ATOM 913 C CA . ARG A 1 118 ? -7.847 -12.215 5.322 1.00 96.69 118 ARG A CA 1
ATOM 914 C C . ARG A 1 118 ? -6.916 -11.022 5.266 1.00 96.69 118 ARG A C 1
ATOM 916 O O . ARG A 1 118 ? -6.881 -10.304 4.272 1.00 96.69 118 ARG A O 1
ATOM 923 N N . VAL A 1 119 ? -6.137 -10.843 6.327 1.00 97.44 119 VAL A N 1
ATOM 924 C CA . VAL A 1 119 ? -5.061 -9.852 6.334 1.00 97.44 119 VAL A CA 1
ATOM 925 C C . VAL A 1 119 ? -4.031 -10.244 5.278 1.00 97.44 119 VAL A C 1
ATOM 927 O O . VAL A 1 119 ? -3.571 -11.388 5.255 1.00 97.44 119 VAL A O 1
ATOM 930 N N . VAL A 1 120 ? -3.692 -9.301 4.403 1.00 96.94 120 VAL A N 1
ATOM 931 C CA . VAL A 1 120 ? -2.639 -9.476 3.404 1.00 96.94 120 VAL A CA 1
ATOM 932 C C . VAL A 1 120 ? -1.302 -9.575 4.145 1.00 96.94 120 VAL A C 1
ATOM 934 O O . VAL A 1 120 ? -0.972 -8.666 4.912 1.00 96.94 120 VAL A O 1
ATOM 937 N N . PRO A 1 121 ? -0.536 -10.664 3.965 1.00 95.06 121 PRO A N 1
ATOM 938 C CA . PRO A 1 121 ? 0.743 -10.816 4.636 1.00 95.06 121 PRO A CA 1
ATOM 939 C C . PRO A 1 121 ? 1.762 -9.827 4.072 1.00 95.06 121 PRO A C 1
ATOM 941 O O . PRO A 1 121 ? 1.801 -9.574 2.866 1.00 95.06 121 PRO A O 1
ATOM 944 N N . LEU A 1 122 ? 2.610 -9.323 4.962 1.00 93.56 122 LEU A N 1
ATOM 945 C CA . LEU A 1 122 ? 3.790 -8.542 4.617 1.00 93.56 122 LEU A CA 1
ATOM 946 C C . LEU A 1 122 ? 5.037 -9.425 4.699 1.00 93.56 122 LEU A C 1
ATOM 948 O O . LEU A 1 122 ? 5.045 -10.391 5.471 1.00 93.56 122 LEU A O 1
ATOM 952 N N . PRO A 1 123 ? 6.082 -9.121 3.912 1.00 90.19 123 PRO A N 1
ATOM 953 C CA . PRO A 1 123 ? 7.367 -9.794 4.049 1.00 90.19 123 PRO A CA 1
ATOM 954 C C . PRO A 1 123 ? 7.950 -9.569 5.450 1.00 90.19 123 PRO A C 1
ATOM 956 O O . PRO A 1 123 ? 7.773 -8.501 6.034 1.00 90.19 123 PRO A O 1
ATOM 959 N N . GLU A 1 124 ? 8.666 -10.574 5.956 1.00 89.75 124 GLU A N 1
ATOM 960 C CA . GLU A 1 124 ? 9.443 -10.488 7.193 1.00 89.75 124 GLU A CA 1
ATOM 961 C C . GLU A 1 124 ? 10.916 -10.809 6.871 1.00 89.75 124 GLU A C 1
ATOM 963 O O . GLU A 1 124 ? 11.196 -11.919 6.401 1.00 89.75 124 GLU A O 1
ATOM 968 N N . PRO A 1 125 ? 11.859 -9.874 7.091 1.00 92.06 125 PRO A N 1
ATOM 969 C CA . PRO A 1 125 ? 11.649 -8.528 7.634 1.00 92.06 125 PRO A CA 1
ATOM 970 C C . PRO A 1 125 ? 10.873 -7.604 6.677 1.00 92.06 125 PRO A C 1
ATOM 972 O O . PRO A 1 125 ? 11.016 -7.693 5.457 1.00 92.06 125 PRO A O 1
ATOM 975 N N . TRP A 1 126 ? 10.060 -6.703 7.239 1.00 94.94 126 TRP A N 1
ATOM 976 C CA . TRP A 1 126 ? 9.360 -5.674 6.460 1.00 94.94 126 TRP A CA 1
ATOM 977 C C . TRP A 1 126 ? 10.369 -4.608 5.991 1.00 94.94 126 TRP A C 1
ATOM 979 O O . TRP A 1 126 ? 11.078 -4.057 6.834 1.00 94.94 126 TRP A O 1
ATOM 989 N N . PRO A 1 127 ? 10.463 -4.294 4.683 1.00 95.12 127 PRO A N 1
ATOM 990 C CA . PRO A 1 127 ? 11.585 -3.534 4.122 1.00 95.12 127 PRO A CA 1
ATOM 991 C C . PRO A 1 127 ? 11.470 -2.016 4.313 1.00 95.12 127 PRO A C 1
ATOM 993 O O . PRO A 1 127 ? 12.247 -1.267 3.730 1.00 95.12 127 PRO A O 1
ATOM 996 N N . TRP A 1 128 ? 10.493 -1.544 5.087 1.00 96.62 128 TRP A N 1
ATOM 997 C CA . TRP A 1 128 ? 10.259 -0.123 5.317 1.00 96.62 128 TRP A CA 1
ATOM 998 C C . TRP A 1 128 ? 10.637 0.275 6.736 1.00 96.62 128 TRP A C 1
ATOM 1000 O O . TRP A 1 128 ? 10.314 -0.410 7.708 1.00 96.62 128 TRP A O 1
ATOM 1010 N N . TYR A 1 129 ? 11.259 1.439 6.864 1.00 95.06 129 TYR A N 1
ATOM 1011 C CA . TYR A 1 129 ? 11.629 2.028 8.143 1.00 95.06 129 TYR A CA 1
ATOM 1012 C C . TYR A 1 129 ? 11.391 3.538 8.133 1.00 95.06 129 TYR A C 1
ATOM 1014 O O . TYR A 1 129 ? 11.197 4.156 7.087 1.00 95.06 129 TYR A O 1
ATOM 1022 N N . ARG A 1 130 ? 11.371 4.150 9.320 1.00 94.38 130 ARG A N 1
ATOM 1023 C CA . ARG A 1 130 ? 11.313 5.609 9.458 1.00 94.38 130 ARG A CA 1
ATOM 1024 C C . ARG A 1 130 ? 12.736 6.165 9.475 1.00 94.38 130 ARG A C 1
ATOM 1026 O O . ARG A 1 130 ? 13.523 5.768 10.331 1.00 94.38 130 ARG A O 1
ATOM 1033 N N . GLY A 1 131 ? 13.053 7.053 8.536 1.00 92.19 131 GLY A N 1
ATOM 1034 C CA . GLY A 1 131 ? 14.322 7.779 8.489 1.00 92.19 131 GLY A CA 1
ATOM 1035 C C . GLY A 1 131 ? 14.450 8.827 9.601 1.00 92.19 131 GLY A C 1
ATOM 1036 O O . GLY A 1 131 ? 13.515 9.058 10.370 1.00 92.19 131 GLY A O 1
ATOM 1037 N N . GLU A 1 132 ? 15.6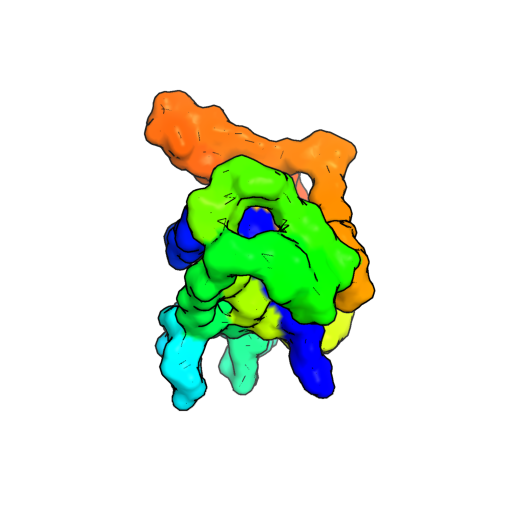06 9.493 9.671 1.00 92.75 132 GLU A N 1
ATOM 1038 C CA . GLU A 1 132 ? 15.895 10.523 10.687 1.00 92.75 132 GLU A CA 1
ATOM 1039 C C . GLU A 1 132 ? 14.935 11.722 10.629 1.00 92.75 132 GLU A C 1
ATOM 1041 O O . GLU A 1 132 ? 14.636 12.337 11.651 1.00 92.75 132 GLU A O 1
ATOM 1046 N N . ASP A 1 133 ? 14.415 12.034 9.442 1.00 92.44 133 ASP A N 1
ATOM 1047 C CA . ASP A 1 133 ? 13.427 13.091 9.210 1.00 92.44 133 ASP A CA 1
ATOM 1048 C C . ASP A 1 133 ? 11.977 12.638 9.474 1.00 92.44 133 ASP A C 1
ATOM 1050 O O . ASP A 1 133 ? 11.028 13.397 9.262 1.00 92.44 133 ASP A O 1
ATOM 1054 N N . GLY A 1 134 ? 11.793 11.394 9.926 1.00 90.38 134 GLY A N 1
ATOM 1055 C CA . GLY A 1 134 ? 10.497 10.787 10.185 1.00 90.38 134 GLY A CA 1
ATOM 1056 C C . GLY A 1 134 ? 9.744 10.343 8.931 1.00 90.38 134 GLY A C 1
ATOM 1057 O O . GLY A 1 134 ? 8.599 9.908 9.058 1.00 90.38 134 GLY A O 1
ATOM 1058 N N . ARG A 1 135 ? 10.320 10.411 7.725 1.00 90.75 135 ARG A N 1
ATOM 1059 C CA . ARG A 1 135 ? 9.684 9.887 6.503 1.00 90.75 135 ARG A CA 1
ATOM 1060 C C . ARG A 1 135 ? 9.872 8.379 6.382 1.00 90.75 135 ARG A C 1
ATOM 1062 O O . ARG A 1 135 ? 10.777 7.805 6.980 1.00 90.75 135 ARG A O 1
ATOM 1069 N N . TRP A 1 136 ? 8.982 7.726 5.639 1.00 94.19 136 TRP A N 1
ATOM 1070 C CA . TRP A 1 136 ? 9.158 6.318 5.289 1.00 94.19 136 TRP A CA 1
ATOM 1071 C C . TRP A 1 136 ? 10.246 6.178 4.227 1.00 94.19 136 TRP A C 1
ATOM 1073 O O . TRP A 1 136 ? 10.171 6.823 3.182 1.00 94.19 136 TRP A O 1
ATOM 1083 N N . CYS A 1 137 ? 11.213 5.310 4.499 1.00 93.81 137 CYS A N 1
ATOM 1084 C CA . CYS A 1 137 ? 12.282 4.921 3.593 1.00 93.81 137 CYS A CA 1
ATOM 1085 C C . CYS A 1 137 ? 12.233 3.406 3.382 1.00 93.81 137 CYS A C 1
ATOM 1087 O O . CYS A 1 137 ? 11.868 2.658 4.293 1.00 93.81 137 CYS A O 1
ATOM 1089 N N . ALA A 1 138 ? 12.575 2.975 2.174 1.00 94.00 138 ALA A N 1
ATOM 1090 C CA . ALA A 1 138 ? 12.769 1.573 1.846 1.00 94.00 138 ALA A CA 1
ATOM 1091 C C . ALA A 1 138 ? 14.230 1.186 2.098 1.00 94.00 138 ALA A C 1
ATOM 1093 O O . ALA A 1 138 ? 15.118 2.018 1.938 1.00 94.00 138 ALA A O 1
ATOM 1094 N N . ASP A 1 139 ? 14.4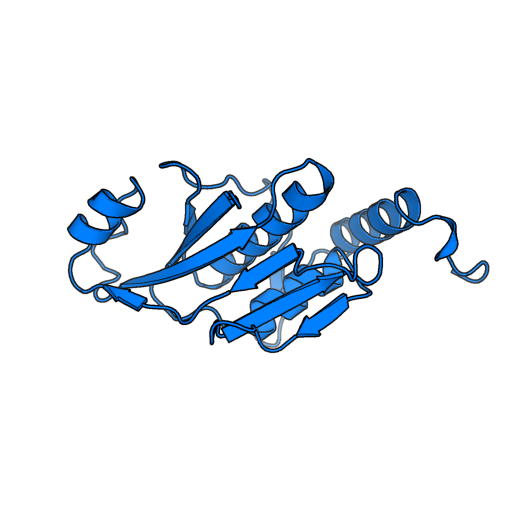73 -0.063 2.483 1.00 94.44 139 ASP A N 1
ATOM 1095 C CA . ASP A 1 139 ? 15.813 -0.647 2.514 1.00 94.44 139 ASP A CA 1
ATOM 1096 C C . ASP A 1 139 ? 16.460 -0.599 1.118 1.00 94.44 139 ASP A C 1
ATOM 1098 O O . ASP A 1 139 ? 15.829 -0.978 0.127 1.00 94.44 139 ASP A O 1
ATOM 1102 N N . ASP A 1 140 ? 17.712 -0.137 1.046 1.00 91.81 140 ASP A N 1
ATOM 1103 C CA . ASP A 1 140 ? 18.419 0.092 -0.220 1.00 91.81 140 ASP A CA 1
ATOM 1104 C C . ASP A 1 140 ? 18.592 -1.206 -1.023 1.00 91.81 140 ASP A C 1
ATOM 1106 O O . ASP A 1 140 ? 18.327 -1.234 -2.223 1.00 91.81 140 ASP A O 1
ATOM 1110 N N . ALA A 1 141 ? 18.955 -2.313 -0.365 1.00 92.31 141 ALA A N 1
ATOM 1111 C CA . ALA A 1 141 ? 19.154 -3.592 -1.047 1.00 92.31 141 ALA A CA 1
ATOM 1112 C C . ALA A 1 141 ? 17.831 -4.154 -1.591 1.00 92.31 141 ALA A C 1
ATOM 1114 O O . ALA A 1 141 ? 17.783 -4.732 -2.681 1.00 92.31 141 ALA A O 1
ATOM 1115 N N . TRP A 1 142 ? 16.739 -3.968 -0.848 1.00 93.75 142 TRP A N 1
ATOM 1116 C CA . TRP A 1 142 ? 15.404 -4.310 -1.325 1.00 93.75 142 TRP A CA 1
ATOM 1117 C C . TRP A 1 142 ? 14.951 -3.409 -2.485 1.00 93.75 142 TRP A C 1
ATOM 1119 O O . TRP A 1 142 ? 14.332 -3.892 -3.437 1.00 93.75 142 TRP A O 1
ATOM 1129 N N . MET A 1 143 ? 15.276 -2.115 -2.452 1.00 90.88 143 MET A N 1
ATOM 1130 C CA . MET A 1 143 ? 15.004 -1.191 -3.555 1.00 90.88 143 MET A CA 1
ATOM 1131 C C . MET A 1 143 ? 15.765 -1.595 -4.825 1.00 90.88 143 MET A C 1
ATOM 1133 O O . MET A 1 143 ? 15.138 -1.727 -5.877 1.00 90.88 143 MET A O 1
ATOM 1137 N N . ASP A 1 144 ? 17.061 -1.892 -4.725 1.00 90.25 144 ASP A N 1
ATOM 1138 C CA . ASP A 1 144 ? 17.877 -2.375 -5.847 1.00 90.25 144 ASP A CA 1
ATOM 1139 C C . ASP A 1 144 ? 17.288 -3.654 -6.460 1.00 90.25 144 ASP A C 1
ATOM 1141 O O . ASP A 1 144 ? 17.174 -3.791 -7.682 1.00 90.25 144 ASP A O 1
ATOM 1145 N N . GLN A 1 145 ? 16.818 -4.580 -5.619 1.00 91.38 145 GLN A N 1
ATOM 1146 C CA . GLN A 1 145 ? 16.158 -5.797 -6.086 1.00 91.38 145 GLN A CA 1
ATOM 1147 C C . GLN A 1 145 ? 14.855 -5.508 -6.849 1.00 91.38 145 GLN A C 1
ATOM 1149 O O . GLN A 1 145 ? 14.561 -6.175 -7.849 1.00 91.38 145 GLN A O 1
ATOM 1154 N N . ASN A 1 146 ? 14.057 -4.535 -6.402 1.00 90.81 146 ASN A N 1
ATOM 1155 C CA . ASN A 1 146 ? 12.842 -4.138 -7.112 1.00 90.81 146 ASN A CA 1
ATOM 1156 C C . ASN A 1 146 ? 13.159 -3.485 -8.464 1.00 90.81 146 ASN A C 1
ATOM 1158 O O . ASN A 1 146 ? 12.455 -3.759 -9.437 1.00 90.81 146 ASN A O 1
ATOM 1162 N N . VAL A 1 147 ? 14.225 -2.684 -8.546 1.00 87.44 147 VAL A N 1
ATOM 1163 C CA . VAL A 1 147 ? 14.704 -2.087 -9.803 1.00 87.44 147 VAL A CA 1
ATOM 1164 C C . VAL A 1 147 ? 15.128 -3.173 -10.793 1.00 87.44 147 VAL A C 1
ATOM 1166 O O . VAL A 1 147 ? 14.678 -3.174 -11.940 1.00 87.44 147 VAL A O 1
ATOM 1169 N N . GLU A 1 148 ? 15.910 -4.162 -10.358 1.00 89.25 148 GLU A N 1
ATOM 1170 C CA . GLU A 1 148 ? 16.278 -5.297 -11.216 1.00 89.25 148 GLU A CA 1
ATOM 1171 C C . GLU A 1 148 ? 15.050 -6.124 -11.628 1.00 89.25 148 GLU A C 1
ATOM 1173 O O . GLU A 1 148 ? 14.918 -6.519 -12.786 1.00 89.25 148 GLU A O 1
ATOM 1178 N N . THR A 1 149 ? 14.088 -6.327 -10.721 1.00 88.56 149 THR A N 1
ATOM 1179 C CA . THR A 1 149 ? 12.818 -7.008 -11.033 1.00 88.56 149 THR A CA 1
ATOM 1180 C C . THR A 1 149 ? 11.982 -6.223 -12.048 1.00 88.56 149 THR A C 1
ATOM 1182 O O . THR A 1 149 ? 11.309 -6.810 -12.900 1.00 88.56 149 THR A O 1
ATOM 1185 N N . TYR A 1 150 ? 12.008 -4.893 -11.987 1.00 85.94 150 TYR A N 1
ATOM 1186 C CA . TYR A 1 150 ? 11.385 -4.032 -12.983 1.00 85.94 150 TYR A CA 1
ATOM 1187 C C . TYR A 1 150 ? 12.042 -4.216 -14.356 1.00 85.94 150 TYR A C 1
ATOM 1189 O O . TYR A 1 150 ? 11.351 -4.574 -15.308 1.00 85.94 150 TYR A O 1
ATOM 1197 N N . TYR A 1 151 ? 13.366 -4.089 -14.456 1.00 86.69 151 TYR A N 1
ATOM 1198 C CA . TYR A 1 151 ? 14.072 -4.238 -15.733 1.00 86.69 151 TYR A CA 1
ATOM 1199 C C . TYR A 1 151 ? 14.061 -5.666 -16.285 1.00 86.69 151 TYR A C 1
ATOM 1201 O O . TYR A 1 151 ? 14.101 -5.849 -17.498 1.00 86.69 151 TYR A O 1
ATOM 1209 N N . ALA A 1 152 ? 13.934 -6.691 -15.441 1.00 86.94 152 ALA A N 1
ATOM 1210 C CA . ALA A 1 152 ? 13.712 -8.060 -15.903 1.00 86.94 152 ALA A CA 1
ATOM 1211 C C . ALA A 1 152 ? 12.360 -8.221 -16.624 1.00 86.94 152 ALA A C 1
ATOM 1213 O O . ALA A 1 152 ? 12.240 -9.037 -17.537 1.00 86.94 152 ALA A O 1
ATOM 1214 N N . ARG A 1 153 ? 11.346 -7.439 -16.228 1.00 84.31 153 ARG A N 1
ATOM 1215 C CA . ARG A 1 153 ? 10.032 -7.384 -16.891 1.00 84.31 153 ARG A CA 1
ATOM 1216 C C . ARG A 1 153 ? 10.019 -6.431 -18.093 1.00 84.31 153 ARG A C 1
ATOM 1218 O O . ARG A 1 153 ? 9.218 -6.649 -18.998 1.00 84.31 153 ARG A O 1
ATOM 1225 N N . HIS A 1 154 ? 10.914 -5.440 -18.100 1.00 81.94 154 HIS A N 1
ATOM 1226 C CA . HIS A 1 154 ? 11.016 -4.361 -19.093 1.00 81.94 154 HIS A CA 1
ATOM 1227 C C . HIS A 1 154 ? 12.462 -4.154 -19.584 1.00 81.94 154 HIS A C 1
ATOM 1229 O O . HIS A 1 154 ? 13.062 -3.101 -19.335 1.00 81.94 154 HIS A O 1
ATOM 1235 N N . PRO A 1 155 ? 13.071 -5.149 -20.255 1.00 80.44 155 PRO A N 1
ATOM 1236 C CA . PRO A 1 155 ? 14.475 -5.080 -20.663 1.00 80.44 155 PRO A CA 1
ATOM 1237 C C . PRO A 1 155 ? 14.762 -3.939 -21.650 1.00 80.44 155 PRO A C 1
ATOM 1239 O O . PRO A 1 155 ? 15.862 -3.392 -21.652 1.00 80.44 155 PRO A O 1
ATOM 1242 N N . GLU A 1 156 ? 13.779 -3.551 -22.464 1.00 81.94 156 GLU A N 1
ATOM 1243 C CA . GLU A 1 156 ? 13.846 -2.432 -23.410 1.00 81.94 156 GLU A CA 1
ATOM 1244 C C . GLU A 1 156 ? 14.015 -1.064 -22.740 1.00 81.94 156 GLU A C 1
ATOM 1246 O O . GLU A 1 156 ? 14.437 -0.106 -23.387 1.00 81.94 156 GLU A O 1
ATOM 1251 N N . GLU A 1 157 ? 13.685 -0.965 -21.454 1.00 78.12 157 GLU A N 1
ATOM 1252 C CA . GLU A 1 157 ? 13.741 0.282 -20.704 1.00 78.12 157 GLU A CA 1
ATOM 1253 C C . GLU A 1 157 ? 15.042 0.484 -19.929 1.00 78.12 157 GLU A C 1
ATOM 1255 O O . GLU A 1 157 ? 15.252 1.573 -19.386 1.00 78.12 157 GLU A O 1
ATOM 1260 N N . ARG A 1 158 ? 15.904 -0.539 -19.869 1.00 77.75 158 ARG A N 1
ATOM 1261 C CA . ARG A 1 158 ? 17.198 -0.461 -19.189 1.00 77.75 158 ARG A CA 1
ATOM 1262 C C . ARG A 1 158 ? 18.140 0.410 -20.012 1.00 77.75 158 ARG A C 1
ATOM 1264 O O . ARG A 1 158 ? 18.489 0.070 -21.144 1.00 77.75 158 ARG A O 1
ATOM 1271 N N . ASN A 1 159 ? 18.552 1.546 -19.456 1.00 70.00 159 ASN A N 1
ATOM 1272 C CA . ASN A 1 159 ? 19.539 2.391 -20.111 1.00 70.00 159 ASN A CA 1
ATOM 1273 C C . ASN A 1 159 ? 20.899 1.667 -20.069 1.00 70.00 159 ASN A C 1
ATOM 1275 O O . ASN A 1 159 ? 21.310 1.245 -18.992 1.00 70.00 159 ASN A O 1
ATOM 1279 N N . PRO A 1 160 ? 21.639 1.517 -21.182 1.00 57.22 160 PRO A N 1
ATOM 1280 C CA . PRO A 1 160 ? 22.947 0.846 -21.175 1.00 57.22 160 PRO A CA 1
ATOM 1281 C C . PRO A 1 160 ? 24.040 1.551 -20.346 1.00 57.22 160 PRO A C 1
ATOM 1283 O O . PRO A 1 160 ? 25.176 1.083 -20.332 1.00 57.22 160 PRO A O 1
ATOM 1286 N N . ALA A 1 161 ? 23.725 2.682 -19.707 1.00 58.12 161 ALA A N 1
ATOM 1287 C CA . ALA A 1 161 ? 24.628 3.454 -18.859 1.00 58.12 161 ALA A CA 1
ATOM 1288 C C . ALA A 1 161 ? 24.407 3.246 -17.343 1.00 58.12 161 ALA A C 1
ATOM 1290 O O . ALA A 1 161 ? 25.163 3.842 -16.575 1.00 58.12 161 ALA A O 1
ATOM 1291 N N . ASP A 1 162 ? 23.412 2.439 -16.945 1.00 54.19 162 ASP A N 1
ATOM 1292 C CA . ASP A 1 162 ? 23.097 2.087 -15.547 1.00 54.19 162 ASP A CA 1
ATOM 1293 C C . ASP A 1 162 ? 23.773 0.775 -15.106 1.00 54.19 162 ASP A C 1
ATOM 1295 O O . ASP A 1 162 ? 23.728 -0.219 -15.877 1.00 54.19 162 ASP A O 1
#

Organism: NCBI:txid675090

Radius of gyration: 16.13 Å; chains: 1; bounding box: 44×25×44 Å

Secondary structure (DSSP, 8-state):
--EEEEEEESSPPPHHHHHHHHHTT-S-EEEE--TTS-SEEEEETT-TTS-SEEEPPPEEES-HHHHHHHHSSPPPTT--SEEEEEEEE-SSGGGHHHHHHHHHHHHHTT-EEEETTEEPPPPSS-SEEE-TTS-EEE-HHHHHHHHHHHHHH-GGG--TT-

Foldseek 3Di:
DFFKKKQKFLDDQDPVLLVQLCCLQQVAWDWACDPVQAPIFIAHPVHNPDGQKTKGDKDWAQDQVVVCVVQVDGDDPVSGRMIMIIMTGHDDPVSVSVSQSSQSSSVVRVTFMGTPNDTDDADVVHQWDQDPVRDIDGNPVSSVVSVVVNCVVVVVPDDPVD

Sequence (162 aa):
MPRVITIVSPDVPEVNMFLGTTIVRTPKFTISPALDESLFGLVPHERPERPALEVPHPMIVIDGREVERVVGVRPPAEWVPCIMTQCFVPHGELYDMWVQIVADVARMCNGFAVEAGRVVPLPEPWPWYRGEDGRWCADDAWMDQNVETYYARHPEERNPAD